Protein AF-A0A8J8PGC2-F1 (afdb_monomer_lite)

pLDDT: mean 85.51, std 10.7, range [57.34, 97.31]

Sequence (81 aa):
MRYEEVLKSFSWDDVKKYFGQDFRDKLIREGGEVGVLRVDDKWNKQSLSYSQLKDKAQKLSSFLRNEFKVSKGDVMACLAE

Structure (mmCIF, N/CA/C/O backbone):
data_AF-A0A8J8PGC2-F1
#
_entry.id   AF-A0A8J8PGC2-F1
#
loop_
_atom_site.group_PDB
_atom_site.id
_atom_site.type_symbol
_atom_site.label_atom_id
_atom_site.label_alt_id
_atom_site.label_comp_id
_atom_site.label_asym_id
_atom_site.label_entity_id
_atom_site.label_seq_id
_atom_site.pdbx_PDB_ins_code
_atom_site.Cartn_x
_atom_site.Cartn_y
_atom_site.Cartn_z
_atom_site.occupancy
_atom_site.B_iso_or_equiv
_atom_site.auth_seq_id
_atom_site.auth_comp_id
_atom_site.auth_asym_id
_atom_site.auth_atom_id
_atom_site.pdbx_PDB_model_num
ATOM 1 N N . MET A 1 1 ? 12.866 3.818 -25.884 1.00 64.56 1 MET A N 1
ATOM 2 C CA . MET A 1 1 ? 12.753 2.361 -26.093 1.00 64.56 1 MET A CA 1
ATOM 3 C C . MET A 1 1 ? 11.456 2.115 -26.835 1.00 64.56 1 MET A C 1
ATOM 5 O O . MET A 1 1 ? 10.443 2.674 -26.424 1.00 64.56 1 MET A O 1
ATOM 9 N N . ARG A 1 2 ? 11.482 1.401 -27.959 1.00 90.25 2 ARG A N 1
ATOM 10 C CA . ARG A 1 2 ? 10.266 1.117 -28.736 1.00 90.25 2 ARG A CA 1
ATOM 11 C C . ARG A 1 2 ? 9.545 -0.089 -28.142 1.00 90.25 2 ARG A C 1
ATOM 13 O O . ARG A 1 2 ? 10.185 -0.982 -27.597 1.00 90.25 2 ARG A O 1
ATOM 20 N N . TYR A 1 3 ? 8.222 -0.135 -28.267 1.00 86.06 3 TYR A N 1
ATOM 21 C CA . TYR A 1 3 ? 7.404 -1.230 -27.731 1.00 86.06 3 TYR A CA 1
ATOM 22 C C . TYR A 1 3 ? 7.874 -2.617 -28.214 1.00 86.06 3 TYR A C 1
ATOM 24 O O . TYR A 1 3 ? 7.989 -3.554 -27.429 1.00 86.06 3 TYR A O 1
ATOM 32 N N . GLU A 1 4 ? 8.248 -2.717 -29.490 1.00 92.81 4 GLU A N 1
ATOM 33 C CA . GLU A 1 4 ? 8.758 -3.947 -30.111 1.00 92.81 4 GLU A CA 1
ATOM 34 C C . GLU A 1 4 ? 10.071 -4.451 -29.495 1.00 92.81 4 GLU A C 1
ATOM 36 O O . GLU A 1 4 ? 10.332 -5.653 -29.483 1.00 92.81 4 GLU A O 1
ATOM 41 N N . GLU A 1 5 ? 10.906 -3.545 -28.986 1.00 88.19 5 GLU A N 1
ATOM 42 C CA . GLU A 1 5 ? 12.167 -3.887 -28.321 1.00 88.19 5 GLU A CA 1
ATOM 43 C C . GLU A 1 5 ? 11.888 -4.450 -26.926 1.00 88.19 5 GLU A C 1
ATOM 45 O O . GLU A 1 5 ? 12.460 -5.473 -26.563 1.00 88.19 5 GLU A O 1
ATOM 50 N N . VAL A 1 6 ? 10.936 -3.851 -26.200 1.00 86.00 6 VAL A N 1
ATOM 51 C CA . VAL A 1 6 ? 10.499 -4.319 -24.876 1.00 86.00 6 VAL A CA 1
ATOM 52 C C . VAL A 1 6 ? 9.922 -5.727 -24.958 1.00 86.00 6 VAL A C 1
ATOM 54 O O . VAL A 1 6 ? 10.264 -6.560 -24.129 1.00 86.00 6 VAL A O 1
ATOM 57 N N . LEU A 1 7 ? 9.091 -6.025 -25.963 1.00 86.94 7 LEU A N 1
ATOM 58 C CA . LEU A 1 7 ? 8.528 -7.369 -26.140 1.00 86.94 7 LEU A CA 1
ATOM 59 C C . LEU A 1 7 ? 9.610 -8.433 -26.343 1.00 86.94 7 LEU A C 1
ATOM 61 O O . LEU A 1 7 ? 9.493 -9.537 -25.821 1.00 86.94 7 LEU A O 1
ATOM 65 N N . LYS A 1 8 ? 10.661 -8.101 -27.097 1.00 90.75 8 LYS A N 1
ATOM 66 C CA . LYS A 1 8 ? 11.764 -9.027 -27.381 1.00 90.75 8 LYS A CA 1
ATOM 67 C C . LYS A 1 8 ? 12.700 -9.212 -26.189 1.00 90.75 8 LYS A C 1
ATOM 69 O O . LYS A 1 8 ? 13.300 -10.273 -26.068 1.00 90.75 8 LYS A O 1
ATOM 74 N N . SER A 1 9 ? 12.842 -8.197 -25.337 1.00 89.62 9 SER A N 1
ATOM 75 C CA . SER A 1 9 ? 13.750 -8.212 -24.185 1.00 89.62 9 SER A CA 1
ATOM 76 C C . SER A 1 9 ? 13.048 -8.422 -22.841 1.00 89.62 9 SER A C 1
ATOM 78 O O . SER A 1 9 ? 13.693 -8.309 -21.802 1.00 89.62 9 SER A O 1
ATOM 80 N N . PHE A 1 10 ? 11.733 -8.658 -22.825 1.00 89.62 10 PHE A N 1
ATOM 81 C CA . PHE A 1 10 ? 10.973 -8.796 -21.586 1.00 89.62 10 PHE A CA 1
ATOM 82 C C . PHE A 1 10 ? 11.343 -10.086 -20.849 1.00 89.62 10 PHE A C 1
ATOM 84 O O . PHE A 1 10 ? 11.342 -11.172 -21.427 1.00 89.62 10 PHE A O 1
ATOM 91 N N . SER A 1 11 ? 11.576 -9.972 -19.542 1.00 90.06 11 SER A N 1
ATOM 92 C CA . SER A 1 11 ? 11.821 -11.105 -18.657 1.00 90.06 11 SER A CA 1
ATOM 93 C C . SER A 1 11 ? 11.115 -10.912 -17.323 1.00 90.06 11 SER A C 1
ATOM 95 O O . SER A 1 11 ? 11.287 -9.899 -16.641 1.00 90.06 11 SER A O 1
ATOM 97 N N . TRP A 1 12 ? 10.363 -11.930 -16.903 1.00 86.50 12 TRP A N 1
ATOM 98 C CA . TRP A 1 12 ? 9.778 -11.967 -15.563 1.00 86.50 12 TRP A CA 1
ATOM 99 C C . TRP A 1 12 ? 10.836 -11.994 -14.460 1.00 86.50 12 TRP A C 1
ATOM 101 O O . TRP A 1 12 ? 10.559 -11.546 -13.349 1.00 86.50 12 TRP A O 1
ATOM 111 N N . ASP A 1 13 ? 12.040 -12.482 -14.743 1.00 88.25 13 ASP A N 1
ATOM 112 C CA . ASP A 1 13 ? 13.116 -12.512 -13.757 1.00 88.25 13 ASP A CA 1
ATOM 113 C C . ASP A 1 13 ? 13.739 -11.129 -13.561 1.00 88.25 13 ASP A C 1
ATOM 115 O O . ASP A 1 13 ? 14.057 -10.771 -12.428 1.00 88.25 13 ASP A O 1
ATOM 119 N N . ASP A 1 14 ? 13.798 -10.301 -14.607 1.00 86.56 14 ASP A N 1
ATOM 120 C CA . ASP A 1 14 ? 14.197 -8.895 -14.476 1.00 86.56 14 ASP A CA 1
ATOM 121 C C . ASP A 1 14 ? 13.161 -8.092 -13.684 1.00 86.56 14 ASP A C 1
ATOM 123 O O . ASP A 1 14 ? 13.524 -7.282 -12.829 1.00 86.56 14 ASP A O 1
ATOM 127 N N . VAL A 1 15 ? 11.869 -8.372 -13.891 1.00 84.06 15 VAL A N 1
ATOM 128 C CA . VAL A 1 15 ? 10.781 -7.787 -13.093 1.00 84.06 15 VAL A CA 1
ATOM 129 C C . VAL A 1 15 ? 10.927 -8.177 -11.620 1.00 84.06 15 VAL A C 1
ATOM 131 O O . VAL A 1 15 ? 10.942 -7.308 -10.748 1.00 84.06 15 VAL A O 1
ATOM 134 N N . LYS A 1 16 ? 11.096 -9.470 -11.318 1.00 83.12 16 LYS A N 1
ATOM 135 C CA . LYS A 1 16 ? 11.299 -9.944 -9.938 1.00 83.12 16 LYS A CA 1
ATOM 136 C C . LYS A 1 16 ? 12.558 -9.343 -9.316 1.00 83.12 16 LYS A C 1
ATOM 138 O O . LYS A 1 16 ? 12.518 -8.892 -8.178 1.00 83.12 16 LYS A O 1
ATOM 143 N N . LYS A 1 17 ? 13.663 -9.276 -10.061 1.00 84.50 17 LYS A N 1
ATOM 144 C CA . LYS A 1 17 ? 14.919 -8.667 -9.605 1.00 84.50 17 LYS A CA 1
ATOM 145 C C . LYS A 1 17 ? 14.753 -7.180 -9.295 1.00 84.50 17 LYS A C 1
ATOM 147 O O . LYS A 1 17 ? 15.305 -6.705 -8.307 1.00 84.50 17 LYS A O 1
ATOM 152 N N . TYR A 1 18 ? 13.989 -6.458 -10.112 1.00 81.88 18 TYR A N 1
ATOM 153 C CA . TYR A 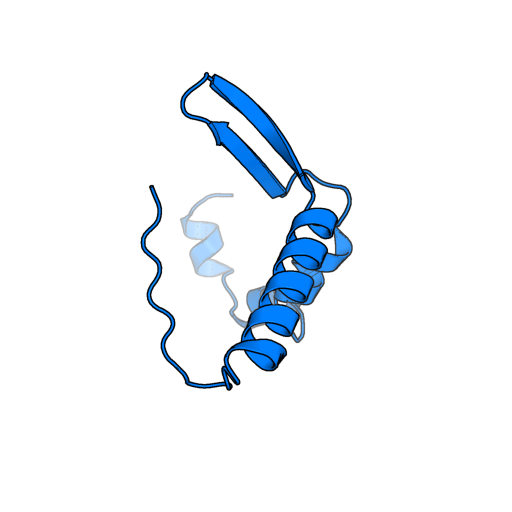1 18 ? 13.692 -5.043 -9.905 1.00 81.88 18 TYR A CA 1
ATOM 154 C C . TYR A 1 18 ? 12.882 -4.787 -8.627 1.00 81.88 18 TYR A C 1
ATOM 156 O O . TYR A 1 18 ? 13.146 -3.808 -7.925 1.00 81.88 18 TYR A O 1
ATOM 164 N N . PHE A 1 19 ? 11.906 -5.650 -8.331 1.00 76.81 19 PHE A N 1
ATOM 165 C CA . PHE A 1 19 ? 11.062 -5.534 -7.141 1.00 76.81 19 PHE A CA 1
ATOM 166 C C . PHE A 1 19 ? 11.688 -6.143 -5.877 1.00 76.81 19 PHE A C 1
ATOM 168 O O . PHE A 1 19 ? 11.326 -5.726 -4.782 1.00 76.81 19 PHE A O 1
ATOM 175 N N . GLY A 1 20 ? 12.652 -7.057 -6.006 1.00 72.62 20 GLY A N 1
ATOM 176 C CA . GLY A 1 20 ? 13.252 -7.773 -4.878 1.00 72.62 20 GLY A CA 1
ATOM 177 C C . GLY A 1 20 ? 12.401 -8.960 -4.406 1.00 72.62 20 GLY A C 1
ATOM 178 O O . GLY A 1 20 ? 11.518 -9.429 -5.122 1.00 72.62 20 GLY A O 1
ATOM 179 N N . GLN A 1 21 ? 12.682 -9.474 -3.200 1.00 71.19 21 GLN A N 1
ATOM 180 C CA . GLN A 1 21 ? 11.872 -10.545 -2.592 1.00 71.19 21 GLN A CA 1
ATOM 181 C C . GLN A 1 21 ? 10.468 -10.059 -2.206 1.00 71.19 21 GLN A C 1
ATOM 183 O O . GLN A 1 21 ? 9.506 -10.812 -2.349 1.00 71.19 21 GLN A O 1
ATOM 188 N N . ASP A 1 22 ? 10.349 -8.812 -1.745 1.00 70.50 22 ASP A N 1
ATOM 189 C CA . ASP A 1 22 ? 9.077 -8.134 -1.511 1.00 70.50 22 ASP A CA 1
ATOM 190 C C . ASP A 1 22 ? 9.075 -6.812 -2.289 1.00 70.50 22 ASP A C 1
ATOM 192 O O . ASP A 1 22 ? 9.945 -5.966 -2.094 1.00 70.50 22 ASP A O 1
ATOM 196 N N . PHE A 1 23 ? 8.070 -6.603 -3.143 1.00 69.69 23 PHE A N 1
ATOM 197 C CA . PHE A 1 23 ? 7.901 -5.364 -3.910 1.00 69.69 23 PHE A CA 1
ATOM 198 C C . PHE A 1 23 ? 7.877 -4.107 -3.022 1.00 69.69 23 PHE A C 1
ATOM 200 O O . PHE A 1 23 ? 8.210 -3.009 -3.478 1.00 69.69 23 PHE A O 1
ATOM 207 N N . ARG A 1 24 ? 7.500 -4.258 -1.746 1.00 67.00 24 ARG A N 1
ATOM 208 C CA . ARG A 1 24 ? 7.514 -3.186 -0.746 1.00 67.00 24 ARG A CA 1
ATOM 209 C C . ARG A 1 24 ? 8.921 -2.705 -0.420 1.00 67.00 24 ARG A C 1
ATOM 211 O O . ARG A 1 24 ? 9.073 -1.544 -0.052 1.00 67.00 24 ARG A O 1
ATOM 218 N N . ASP A 1 25 ? 9.945 -3.539 -0.582 1.00 65.88 25 ASP A N 1
ATOM 219 C CA . ASP A 1 25 ? 11.329 -3.172 -0.274 1.00 65.88 25 ASP A CA 1
ATOM 220 C C . ASP A 1 25 ? 11.794 -1.984 -1.110 1.00 65.88 25 ASP A C 1
ATOM 222 O O . ASP A 1 25 ? 12.525 -1.125 -0.618 1.00 65.88 25 ASP A O 1
ATOM 226 N N . LYS A 1 26 ? 11.327 -1.890 -2.357 1.00 67.50 26 LYS A N 1
ATOM 227 C CA . LYS A 1 26 ? 11.625 -0.751 -3.222 1.00 67.50 26 LYS A CA 1
ATOM 228 C C . LYS A 1 26 ? 10.933 0.529 -2.744 1.00 67.50 26 LYS A C 1
ATOM 230 O O . LYS A 1 26 ? 11.594 1.551 -2.598 1.00 67.50 26 LYS A O 1
ATOM 235 N N . LEU A 1 27 ? 9.646 0.440 -2.392 1.00 62.78 27 LEU A N 1
ATOM 236 C CA . LEU A 1 27 ? 8.862 1.560 -1.844 1.00 62.78 27 LEU A CA 1
ATOM 237 C C . LEU A 1 27 ? 9.444 2.098 -0.525 1.00 62.78 27 LEU A C 1
ATOM 239 O O . LEU A 1 27 ? 9.285 3.271 -0.203 1.00 62.78 27 LEU A O 1
ATOM 243 N N . ILE A 1 28 ? 10.119 1.245 0.252 1.00 61.94 28 ILE A N 1
ATOM 244 C CA . ILE A 1 28 ? 10.743 1.618 1.528 1.00 61.94 28 ILE A CA 1
ATOM 245 C C . ILE A 1 28 ? 12.104 2.306 1.320 1.00 61.94 28 ILE A C 1
ATOM 247 O O . ILE A 1 28 ? 12.460 3.185 2.104 1.00 61.94 28 ILE A O 1
ATOM 251 N N . ARG A 1 29 ? 12.870 1.921 0.288 1.00 61.22 29 ARG A N 1
ATOM 252 C CA . ARG A 1 29 ? 14.224 2.450 0.026 1.00 61.22 29 ARG A CA 1
ATOM 253 C C . ARG A 1 29 ? 14.225 3.903 -0.457 1.00 61.22 29 ARG A C 1
ATOM 255 O O . ARG A 1 29 ? 15.158 4.633 -0.146 1.00 61.22 29 ARG A O 1
ATOM 262 N N . GLU A 1 30 ? 13.168 4.336 -1.136 1.00 62.94 30 GLU A N 1
ATOM 263 C CA . GLU A 1 30 ? 12.992 5.698 -1.675 1.00 62.94 30 GLU A CA 1
ATOM 264 C C . GLU A 1 30 ? 12.123 6.578 -0.742 1.00 62.94 30 GLU A C 1
ATOM 266 O O . GLU A 1 30 ? 11.392 7.469 -1.168 1.00 62.94 30 GLU A O 1
ATOM 271 N N . GLY A 1 31 ? 12.179 6.331 0.575 1.00 57.91 31 GLY A N 1
ATOM 272 C CA . GLY A 1 31 ? 11.230 6.857 1.570 1.00 57.91 31 GLY A CA 1
ATOM 273 C C . GLY A 1 31 ? 11.118 8.387 1.704 1.00 57.91 31 GLY A C 1
ATOM 274 O O . GLY A 1 31 ? 10.161 8.868 2.318 1.00 57.91 31 GLY A O 1
ATOM 275 N N . GLY A 1 32 ? 12.072 9.148 1.158 1.00 67.00 32 GLY A N 1
ATOM 276 C CA . GLY A 1 32 ? 12.064 10.615 1.158 1.00 67.00 32 GLY A CA 1
ATOM 277 C C . GLY A 1 32 ? 11.263 11.242 0.014 1.00 67.00 32 GLY A C 1
ATOM 278 O O . GLY A 1 32 ? 10.881 12.407 0.116 1.00 67.00 32 GLY A O 1
ATOM 279 N N . GLU A 1 33 ? 10.982 10.492 -1.051 1.00 80.50 33 GLU A N 1
ATOM 280 C CA . GLU A 1 33 ? 10.255 11.009 -2.208 1.00 80.50 33 GLU A CA 1
ATOM 281 C C . GLU A 1 33 ? 8.752 11.102 -1.935 1.00 80.50 33 GLU A C 1
ATOM 283 O O . GLU A 1 33 ? 8.183 10.335 -1.148 1.00 80.50 33 GLU A O 1
ATOM 288 N N . VAL A 1 34 ? 8.101 12.070 -2.585 1.00 84.44 34 VAL A N 1
ATOM 289 C CA . VAL A 1 34 ? 6.648 12.253 -2.509 1.00 84.44 34 VAL A CA 1
ATOM 290 C C . VAL A 1 34 ? 5.969 11.044 -3.152 1.00 84.44 34 VAL A C 1
ATOM 292 O O . VAL A 1 34 ? 6.105 10.820 -4.349 1.00 84.44 34 VAL A O 1
ATOM 295 N N . GLY A 1 35 ? 5.218 10.285 -2.353 1.00 83.38 35 GLY A N 1
ATOM 296 C CA . GLY A 1 35 ? 4.461 9.122 -2.816 1.00 83.38 35 GLY A CA 1
ATOM 297 C C . GLY A 1 35 ? 3.018 9.454 -3.196 1.00 83.38 35 GLY A C 1
ATOM 298 O O . GLY A 1 35 ? 2.452 8.811 -4.073 1.00 83.38 35 GLY A O 1
ATOM 299 N N . VAL A 1 36 ? 2.414 10.466 -2.559 1.00 88.81 36 VAL A N 1
ATOM 300 C CA . VAL A 1 36 ? 1.036 10.906 -2.833 1.00 88.81 36 VAL A CA 1
ATOM 301 C C . VAL A 1 36 ? 0.917 12.423 -2.731 1.00 88.81 36 VAL A C 1
ATOM 303 O O . VAL A 1 36 ? 1.442 13.042 -1.803 1.00 88.81 36 VAL A O 1
ATOM 306 N N . LEU A 1 37 ? 0.146 13.002 -3.652 1.00 90.06 37 LEU A N 1
ATOM 307 C CA . LEU A 1 37 ? -0.418 14.344 -3.546 1.00 90.06 37 LEU A CA 1
ATOM 308 C C . LEU A 1 37 ? -1.925 14.211 -3.316 1.00 90.06 37 LEU A C 1
ATOM 310 O O . LEU A 1 37 ? -2.642 13.699 -4.171 1.00 90.06 37 LEU A O 1
ATOM 314 N N . ARG A 1 38 ? -2.401 14.664 -2.158 1.00 87.25 38 ARG A N 1
ATOM 315 C CA . ARG A 1 38 ? -3.824 14.727 -1.820 1.00 87.25 38 ARG A CA 1
ATOM 316 C C . ARG A 1 38 ? -4.312 16.161 -1.970 1.00 87.25 38 ARG A C 1
ATOM 318 O O . A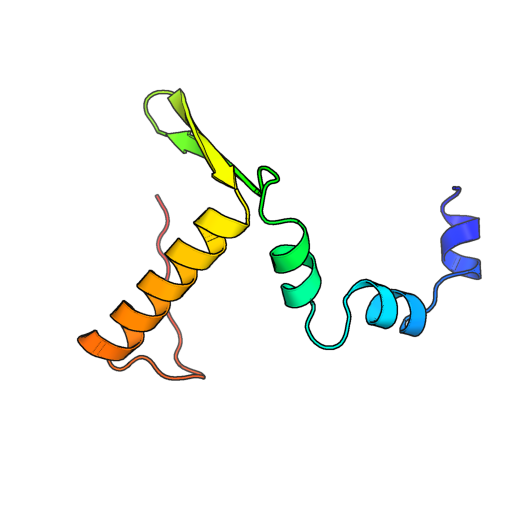RG A 1 38 ? -3.637 17.088 -1.524 1.00 87.25 38 ARG A O 1
ATOM 325 N N . VAL A 1 39 ? -5.493 16.319 -2.553 1.00 89.81 39 VAL A N 1
ATOM 326 C CA . VAL A 1 39 ? -6.241 17.577 -2.572 1.00 89.81 39 VAL A CA 1
ATOM 327 C C . VAL A 1 39 ? -7.560 17.326 -1.855 1.00 89.81 39 VAL A C 1
ATOM 329 O O . VAL A 1 39 ? -8.206 16.318 -2.135 1.00 89.81 39 VAL A O 1
ATOM 332 N N . ASP A 1 40 ? -7.908 18.169 -0.887 1.00 88.19 40 ASP A N 1
ATOM 333 C CA . ASP A 1 40 ? -9.196 18.082 -0.192 1.00 88.19 40 ASP A CA 1
ATOM 334 C C . ASP A 1 40 ? -10.297 18.897 -0.898 1.00 88.19 40 ASP A C 1
ATOM 336 O O . ASP A 1 40 ? -10.060 19.578 -1.899 1.00 88.19 40 ASP A O 1
ATOM 340 N N . ASP A 1 41 ? -11.515 18.822 -0.363 1.00 89.94 41 ASP A N 1
ATOM 341 C CA . ASP A 1 41 ? -12.710 19.546 -0.818 1.00 89.94 41 ASP A CA 1
ATOM 342 C C . ASP A 1 41 ? -12.550 21.078 -0.794 1.00 89.94 41 ASP A C 1
ATOM 344 O O . ASP A 1 41 ? -13.268 21.804 -1.483 1.00 89.94 41 ASP A O 1
ATOM 348 N N . LYS A 1 42 ? -11.570 21.577 -0.036 1.00 93.38 42 LYS A N 1
ATOM 349 C CA . LYS A 1 42 ? -11.215 22.994 0.104 1.00 93.38 42 LYS A CA 1
ATOM 350 C C . LYS A 1 42 ? -9.986 23.377 -0.720 1.00 93.38 42 LYS A C 1
ATOM 352 O O . LYS A 1 42 ? -9.440 24.460 -0.518 1.00 93.38 42 LYS A O 1
ATOM 357 N N . TRP A 1 43 ? -9.558 22.522 -1.651 1.00 91.06 43 TRP A N 1
ATOM 358 C CA . TRP A 1 43 ? -8.378 22.713 -2.501 1.00 91.06 43 TRP A CA 1
ATOM 359 C C . TRP A 1 43 ? -7.039 22.787 -1.753 1.00 91.06 43 TRP A C 1
ATOM 361 O O . TRP A 1 43 ? -6.023 23.187 -2.336 1.00 91.06 43 TRP A O 1
ATOM 371 N N . ASN A 1 44 ? -6.981 22.360 -0.491 1.00 93.38 44 ASN A N 1
ATOM 372 C CA . ASN A 1 44 ? -5.719 22.282 0.229 1.00 93.38 44 ASN A CA 1
ATOM 373 C C . ASN A 1 44 ? -4.909 21.101 -0.286 1.00 93.38 44 ASN A C 1
ATOM 375 O O . ASN A 1 44 ? -5.392 19.971 -0.377 1.00 93.38 44 ASN A O 1
ATOM 379 N N . LYS A 1 45 ? -3.641 21.366 -0.590 1.00 93.06 45 LYS A N 1
ATOM 380 C CA . LYS A 1 45 ? -2.711 20.360 -1.093 1.00 93.06 45 LYS A CA 1
ATOM 381 C C . LYS A 1 45 ? -1.873 19.818 0.051 1.00 93.06 45 LYS A C 1
ATOM 383 O O . LYS A 1 45 ? -1.269 20.581 0.801 1.00 93.06 45 LYS A O 1
ATOM 388 N N . GLN A 1 46 ? -1.796 18.500 0.143 1.00 92.56 46 GLN A N 1
ATOM 389 C CA . GLN A 1 46 ? -0.904 17.801 1.057 1.00 92.56 46 GLN A CA 1
ATOM 390 C C . GLN A 1 46 ? -0.043 16.828 0.263 1.00 92.56 46 GLN A C 1
ATOM 392 O O . GLN A 1 46 ? -0.562 15.999 -0.484 1.00 92.56 46 GLN A O 1
ATOM 397 N N . SER A 1 47 ? 1.272 16.915 0.433 1.00 92.19 47 SER A N 1
ATOM 398 C CA . SER A 1 47 ? 2.201 15.894 -0.037 1.00 92.19 47 SER A CA 1
ATOM 399 C C . SER A 1 47 ? 2.529 14.945 1.108 1.00 92.19 47 SER A C 1
ATOM 401 O O . SER A 1 47 ? 2.756 15.367 2.243 1.00 92.19 47 SER A O 1
ATOM 403 N N . LEU A 1 48 ? 2.538 13.651 0.810 1.00 89.69 48 LEU A N 1
ATOM 404 C CA . LEU A 1 48 ? 2.997 12.620 1.730 1.00 89.69 48 LEU A CA 1
ATOM 405 C C . LEU A 1 48 ? 4.130 11.845 1.076 1.00 89.69 48 LEU A C 1
ATOM 407 O O . LEU A 1 48 ? 4.000 11.398 -0.066 1.00 89.69 48 LEU A O 1
ATOM 411 N N . SER A 1 49 ? 5.231 11.672 1.803 1.00 89.75 49 SER A N 1
ATOM 412 C CA . SER A 1 49 ? 6.317 10.805 1.358 1.00 89.75 49 SER A CA 1
ATOM 413 C C . SER A 1 49 ? 5.966 9.329 1.531 1.00 89.75 49 SER A C 1
ATOM 415 O O . SER A 1 49 ? 5.091 8.970 2.327 1.00 89.75 49 SER A O 1
ATOM 417 N N . TYR A 1 50 ? 6.677 8.447 0.828 1.00 85.00 50 TYR A N 1
ATOM 418 C CA . TYR A 1 50 ? 6.519 7.001 1.019 1.00 85.00 50 TYR A CA 1
ATOM 419 C C . TYR A 1 50 ? 6.767 6.561 2.467 1.00 85.00 50 TYR A C 1
ATOM 421 O O . TYR A 1 50 ? 6.039 5.708 2.979 1.00 85.00 50 TYR A O 1
ATOM 429 N N . SER A 1 51 ? 7.726 7.183 3.162 1.00 84.31 51 SER A N 1
ATO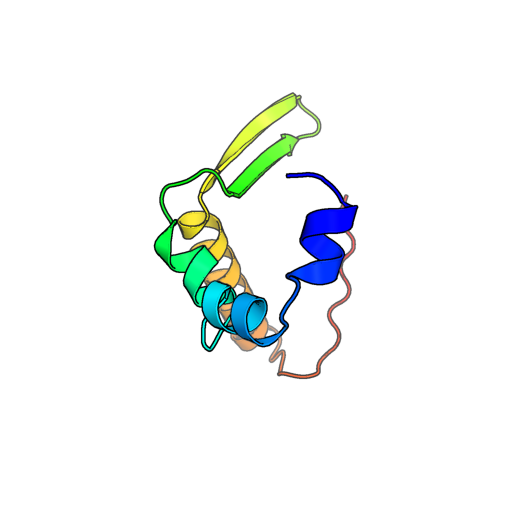M 430 C CA . SER A 1 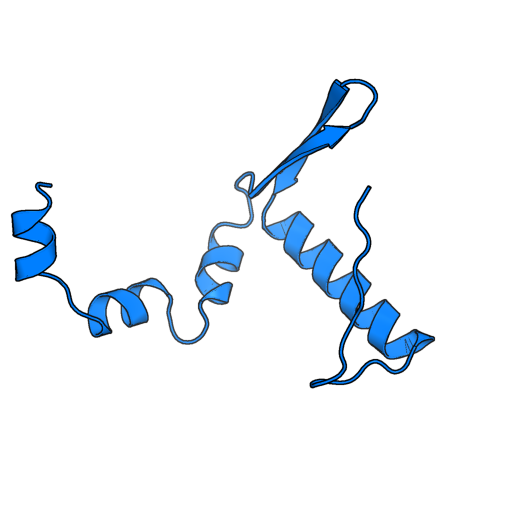51 ? 7.960 6.925 4.589 1.00 84.31 51 SER A CA 1
ATOM 431 C C . SER A 1 51 ? 6.737 7.292 5.440 1.00 84.31 51 SER A C 1
ATOM 433 O O . SER A 1 51 ? 6.252 6.481 6.227 1.00 84.31 51 SER A O 1
ATOM 435 N N . GLN A 1 52 ? 6.141 8.467 5.209 1.00 88.50 52 GLN A N 1
ATOM 436 C CA . GLN A 1 52 ? 4.941 8.895 5.937 1.00 88.50 52 GLN A CA 1
ATOM 437 C C . GLN A 1 52 ? 3.726 8.003 5.648 1.00 88.50 52 GLN A C 1
ATOM 439 O O . GLN A 1 52 ? 2.921 7.743 6.547 1.00 88.50 52 GLN A O 1
ATOM 444 N N . LEU A 1 53 ? 3.576 7.530 4.407 1.00 88.94 53 LEU A N 1
ATOM 445 C CA . LEU A 1 53 ? 2.528 6.577 4.036 1.00 88.94 53 LEU A CA 1
ATOM 446 C C . LEU A 1 53 ? 2.719 5.239 4.751 1.00 88.94 53 LEU A C 1
ATOM 448 O O . LEU A 1 53 ? 1.755 4.708 5.303 1.00 88.94 53 LEU A O 1
ATOM 452 N N . LYS A 1 54 ? 3.953 4.726 4.801 1.00 86.88 54 LYS A N 1
ATOM 453 C CA . LYS A 1 54 ? 4.290 3.504 5.538 1.00 86.88 54 LYS A CA 1
ATOM 454 C C . LYS A 1 54 ? 3.937 3.634 7.016 1.00 86.88 54 LYS A C 1
ATOM 456 O O . LYS A 1 54 ? 3.239 2.770 7.544 1.00 86.88 54 LYS A O 1
ATOM 461 N N . ASP A 1 55 ? 4.349 4.723 7.657 1.00 90.19 55 ASP A N 1
ATOM 462 C CA . ASP A 1 55 ? 4.067 4.966 9.073 1.00 90.19 55 ASP A CA 1
ATOM 463 C C . ASP A 1 55 ? 2.558 5.023 9.349 1.00 90.19 55 ASP A C 1
ATOM 465 O O . ASP A 1 55 ? 2.066 4.435 10.316 1.00 90.19 55 ASP A O 1
ATOM 469 N N . LYS A 1 56 ? 1.792 5.708 8.489 1.00 92.62 56 LYS A N 1
ATOM 470 C CA . LYS A 1 56 ? 0.325 5.771 8.590 1.00 92.62 56 LYS A CA 1
ATOM 471 C C . LYS A 1 56 ? -0.316 4.398 8.389 1.00 92.62 56 LYS A C 1
ATOM 473 O O . LYS A 1 56 ? -1.191 4.028 9.171 1.00 92.62 56 LYS A O 1
ATOM 478 N N . ALA A 1 57 ? 0.131 3.637 7.392 1.00 91.62 57 ALA A N 1
ATOM 479 C CA . ALA A 1 57 ? -0.379 2.298 7.113 1.00 91.62 57 ALA A CA 1
ATOM 480 C C . ALA A 1 57 ? -0.103 1.334 8.276 1.00 91.62 57 ALA A C 1
ATOM 482 O O . ALA A 1 57 ? -0.991 0.586 8.681 1.00 91.62 57 ALA A O 1
ATOM 483 N N . GLN A 1 58 ? 1.092 1.397 8.872 1.00 92.75 58 GLN A N 1
ATOM 484 C CA . GLN A 1 58 ? 1.443 0.607 10.053 1.00 92.75 58 GLN A CA 1
ATOM 485 C C . GLN A 1 58 ? 0.558 0.962 11.248 1.00 92.75 58 GLN A C 1
ATOM 487 O O . GLN A 1 58 ? -0.024 0.066 11.857 1.00 92.75 58 GLN A O 1
ATOM 492 N N . LYS A 1 59 ? 0.385 2.256 11.547 1.00 96.38 59 LYS A N 1
ATOM 493 C CA . LYS A 1 59 ? -0.504 2.712 12.627 1.00 96.38 59 LYS A CA 1
ATOM 494 C C . LYS A 1 59 ? -1.942 2.236 12.423 1.00 96.38 59 LYS A C 1
ATOM 496 O O . LYS A 1 59 ? -2.538 1.716 13.362 1.00 96.38 59 LYS A O 1
ATOM 501 N N . LEU A 1 60 ? -2.466 2.348 11.200 1.00 94.62 60 LEU A N 1
ATOM 502 C CA . LEU A 1 60 ? -3.797 1.847 10.859 1.00 94.62 60 LEU A CA 1
ATOM 503 C C . LEU A 1 60 ? -3.888 0.328 11.049 1.00 94.62 60 LEU A C 1
ATOM 505 O O . LEU A 1 60 ? -4.828 -0.151 11.672 1.00 94.62 60 LEU A O 1
ATOM 509 N N . SER A 1 61 ? -2.897 -0.430 10.572 1.00 94.00 61 SER A N 1
ATOM 510 C CA . SER A 1 61 ? -2.883 -1.890 10.722 1.00 94.00 61 SER A CA 1
ATOM 511 C C . SER A 1 61 ? -2.871 -2.330 12.190 1.00 94.00 61 SER A C 1
ATOM 513 O O . SER A 1 61 ? -3.609 -3.241 12.565 1.00 94.00 61 SER A O 1
ATOM 515 N N . SER A 1 62 ? -2.099 -1.641 13.038 1.00 95.94 62 SER A N 1
ATOM 516 C CA . SER A 1 62 ? -2.052 -1.893 14.479 1.00 95.94 62 SER A CA 1
ATOM 517 C C . SER A 1 62 ? -3.382 -1.566 15.147 1.00 95.94 62 SER A C 1
ATOM 519 O O . SER A 1 62 ? -3.867 -2.358 15.946 1.00 95.94 62 SER A O 1
ATOM 521 N N . PHE A 1 63 ? -3.999 -0.437 14.793 1.00 96.75 63 PHE A N 1
ATOM 522 C CA . PHE A 1 63 ? -5.316 -0.049 15.294 1.00 96.75 63 PHE A CA 1
ATOM 523 C C . PHE A 1 63 ? -6.390 -1.085 14.933 1.00 96.75 63 PHE A C 1
ATOM 525 O O . PHE A 1 63 ? -7.083 -1.585 15.813 1.00 96.75 63 PHE A O 1
ATOM 532 N N . LEU A 1 64 ? -6.466 -1.493 13.663 1.00 96.31 64 LEU A N 1
ATOM 533 C CA . LEU A 1 64 ? -7.423 -2.504 13.199 1.00 96.31 64 LEU A CA 1
ATOM 534 C C . LEU A 1 64 ? -7.230 -3.856 13.898 1.00 96.31 64 LEU A C 1
ATOM 536 O O . LEU A 1 64 ? -8.197 -4.488 14.322 1.00 96.31 64 LEU A O 1
ATOM 540 N N . ARG A 1 65 ? -5.978 -4.291 14.068 1.00 96.12 65 ARG A N 1
ATOM 541 C CA . ARG A 1 65 ? -5.656 -5.525 14.793 1.00 96.12 65 ARG A CA 1
ATOM 542 C C . ARG A 1 65 ? -6.003 -5.432 16.281 1.00 96.12 65 ARG A C 1
ATOM 544 O O . ARG A 1 65 ? -6.468 -6.414 16.853 1.00 96.12 65 ARG A O 1
ATOM 551 N N . ASN A 1 66 ? -5.752 -4.299 16.928 1.00 96.94 66 ASN A N 1
ATOM 552 C CA . ASN A 1 66 ? -5.899 -4.184 18.377 1.00 96.94 66 ASN A CA 1
ATOM 553 C C . ASN A 1 66 ? -7.348 -3.944 18.797 1.00 96.94 66 ASN A C 1
ATOM 555 O O . ASN A 1 66 ? -7.831 -4.658 19.679 1.00 96.94 66 ASN A O 1
ATOM 559 N N . GLU A 1 67 ? -8.035 -3.019 18.131 1.00 97.31 67 GLU A N 1
ATOM 560 C CA . GLU A 1 67 ? -9.395 -2.601 18.485 1.00 97.31 67 GLU A CA 1
ATOM 561 C C . GLU A 1 67 ? -10.454 -3.527 17.886 1.00 97.31 67 GLU A C 1
ATOM 563 O O . GLU A 1 67 ? -11.414 -3.894 18.556 1.00 97.31 67 GLU A O 1
ATOM 568 N N . PHE A 1 68 ? -10.253 -3.966 16.640 1.00 95.44 68 PHE A N 1
ATOM 569 C CA . PHE A 1 68 ? -11.255 -4.733 15.889 1.00 95.44 68 PHE A CA 1
ATOM 570 C C . PHE A 1 68 ? -10.861 -6.195 15.657 1.00 95.44 68 PHE A C 1
ATOM 572 O O . PHE A 1 68 ? -11.617 -6.942 15.045 1.00 95.44 68 PHE A O 1
ATOM 579 N N . LYS A 1 69 ? -9.683 -6.619 16.143 1.00 96.31 69 LYS A N 1
ATOM 580 C CA . LYS A 1 69 ? -9.148 -7.988 15.992 1.00 96.31 69 LYS A CA 1
ATOM 581 C C . LYS A 1 69 ? -9.060 -8.468 14.538 1.00 96.31 69 LYS A C 1
ATOM 583 O O . LYS A 1 69 ? -9.030 -9.673 14.289 1.00 96.31 69 LYS A O 1
ATOM 588 N N . VAL A 1 70 ? -8.938 -7.527 13.599 1.00 96.44 70 VAL A N 1
ATOM 589 C CA . VAL A 1 70 ? -8.806 -7.820 12.168 1.00 96.44 70 VAL A CA 1
ATOM 590 C C . VAL A 1 70 ? -7.582 -8.698 11.932 1.00 96.44 70 VAL A C 1
ATOM 592 O O . VAL A 1 70 ? -6.470 -8.409 12.391 1.00 96.44 70 VAL A O 1
ATOM 595 N N . SER A 1 71 ? -7.800 -9.775 11.193 1.00 95.62 71 SER A N 1
ATOM 596 C CA . SER A 1 71 ? -6.828 -10.810 10.899 1.00 95.62 71 SER A CA 1
ATOM 597 C C . SER A 1 71 ? -6.576 -10.929 9.398 1.00 95.62 71 SER A C 1
ATOM 599 O O . SER A 1 71 ? -7.293 -10.401 8.549 1.00 95.62 71 SER A O 1
ATOM 601 N N . LYS A 1 72 ? -5.476 -11.602 9.044 1.00 93.44 72 LYS A N 1
ATOM 602 C CA . LYS A 1 72 ? -5.138 -11.836 7.639 1.00 93.44 72 LYS A CA 1
ATOM 603 C C . LYS A 1 72 ? -6.229 -12.700 7.004 1.00 93.44 72 LYS A C 1
ATOM 605 O O . LYS A 1 72 ? -6.448 -13.816 7.459 1.00 93.44 72 LYS A O 1
ATOM 610 N N . GLY A 1 73 ? -6.813 -12.209 5.916 1.00 94.69 73 GLY A N 1
ATOM 611 C CA . GLY A 1 73 ? -7.895 -12.884 5.195 1.00 94.69 73 GLY A CA 1
ATOM 612 C C . GLY A 1 73 ? -9.261 -12.236 5.410 1.00 94.69 73 GLY A C 1
ATOM 613 O O . GLY A 1 73 ? -10.154 -12.470 4.602 1.00 94.69 73 GLY A O 1
ATOM 614 N N . ASP A 1 74 ? -9.401 -11.381 6.425 1.00 95.75 74 ASP A N 1
ATOM 615 C CA . ASP A 1 74 ? -10.643 -10.654 6.666 1.00 95.75 74 ASP A CA 1
ATOM 616 C C . ASP A 1 74 ? -10.872 -9.583 5.593 1.00 95.75 74 ASP A C 1
ATOM 618 O O . ASP A 1 74 ? -9.937 -8.940 5.101 1.00 95.75 74 ASP A O 1
ATOM 622 N N . VAL A 1 75 ? -12.142 -9.379 5.242 1.00 94.31 75 VAL A N 1
ATOM 623 C CA . VAL A 1 75 ? -12.562 -8.359 4.278 1.00 94.31 75 VAL A CA 1
ATOM 624 C C . VAL A 1 75 ? -12.849 -7.059 5.017 1.00 94.31 75 VAL A C 1
ATOM 626 O O . VAL A 1 75 ? -13.667 -7.018 5.933 1.00 94.31 75 VAL A O 1
ATOM 629 N N . MET A 1 76 ? -12.206 -5.980 4.575 1.00 90.38 76 MET A N 1
ATOM 630 C CA . MET A 1 76 ? -12.437 -4.629 5.079 1.00 90.38 76 MET A CA 1
ATOM 631 C C . MET A 1 76 ? -13.199 -3.826 4.030 1.00 90.38 76 MET A C 1
ATOM 633 O O . MET A 1 76 ? -12.684 -3.581 2.938 1.00 90.38 76 MET A O 1
ATOM 637 N N . ALA A 1 77 ? -14.418 -3.403 4.358 1.00 91.75 77 ALA A N 1
ATOM 638 C CA . ALA A 1 77 ? -15.146 -2.461 3.520 1.00 91.75 77 ALA A CA 1
ATOM 639 C C . ALA A 1 77 ? -14.485 -1.078 3.607 1.00 91.75 77 ALA A C 1
ATOM 641 O O . ALA A 1 77 ? -14.154 -0.601 4.692 1.00 91.75 77 ALA A O 1
ATOM 642 N N . CYS A 1 78 ? -14.302 -0.431 2.460 1.00 90.12 78 CYS A N 1
ATOM 643 C CA . CYS A 1 78 ? -13.808 0.935 2.377 1.00 90.12 78 CYS A CA 1
ATOM 644 C C . CYS A 1 78 ? -14.834 1.7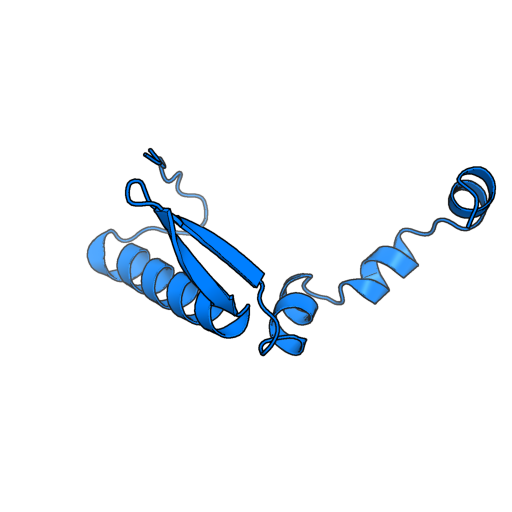62 1.608 1.00 90.12 78 CYS A C 1
ATOM 646 O O . 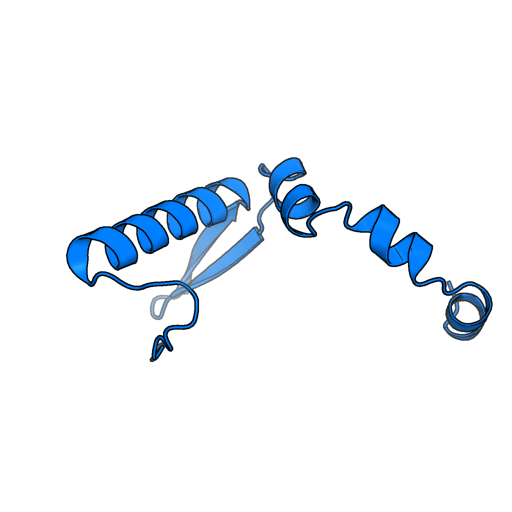CYS A 1 78 ? -15.045 1.535 0.418 1.00 90.12 78 CYS A O 1
ATOM 648 N N . LEU A 1 79 ? -15.476 2.696 2.306 1.00 90.19 79 LEU A N 1
ATOM 649 C CA . LEU A 1 79 ? -16.221 3.781 1.685 1.00 90.19 79 LEU A CA 1
ATOM 650 C C . LEU A 1 79 ? -15.323 5.017 1.758 1.00 90.19 79 LEU A C 1
ATOM 652 O O . LEU A 1 79 ? -15.031 5.496 2.852 1.00 90.19 79 LEU A O 1
ATOM 656 N N . ALA A 1 80 ? -14.818 5.456 0.609 1.00 76.81 80 ALA A N 1
ATOM 657 C CA . ALA A 1 80 ? -14.005 6.659 0.497 1.00 76.81 80 ALA A CA 1
ATOM 658 C C . ALA A 1 80 ? -14.871 7.780 -0.092 1.00 76.81 80 ALA A C 1
ATOM 660 O O . ALA A 1 80 ? -15.429 7.601 -1.175 1.00 76.81 80 ALA A O 1
ATOM 661 N N . GLU A 1 81 ? -14.986 8.886 0.646 1.00 57.34 81 GLU A N 1
ATOM 662 C CA . GLU A 1 81 ? -15.582 10.158 0.205 1.00 57.34 81 GLU A CA 1
ATOM 663 C C . GLU A 1 81 ? -14.499 11.124 -0.288 1.00 57.34 81 GLU A C 1
ATOM 665 O O . GLU A 1 81 ? -13.401 11.158 0.329 1.00 57.34 81 GLU A O 1
#

Secondary structure (DSSP, 8-state):
--HHHHHHH--HHHHHHHH-SSTHHHHHHTTTSEEEEEE-TT--EEEEEHHHHHHHHHHHHHHHHHHS---TT--------

Foldseek 3Di:
DDPVVCVVPPDPVVVCVVCDPHVVVVLVVQQVDFPDWDQDPVRDTDTHGSVRVVVVVVVVVCCCCPVVVDDPPDDDDDDDD

Radius of gyration: 18.03 Å; chains: 1; bounding box: 31×36×49 Å